Protein AF-A0A1S8BJS4-F1 (afdb_monomer_lite)

Organism: NCBI:txid420778

Sequence (55 aa):
MGPNTPIKLFTPAFVSQLSAEKLQDIAGEEPSTRRRRAQLLKEQEDLEKGRKILF

Structure (mmCIF, N/CA/C/O backbone):
data_AF-A0A1S8BJS4-F1
#
_entry.id   AF-A0A1S8BJS4-F1
#
loop_
_atom_site.group_PDB
_atom_site.id
_atom_site.type_symbol
_atom_site.label_atom_id
_atom_site.label_alt_id
_atom_site.label_comp_id
_atom_site.label_asym_id
_atom_site.label_entity_id
_atom_site.label_seq_id
_atom_site.pdbx_PDB_ins_code
_atom_site.Cartn_x
_atom_site.Cartn_y
_atom_site.Cartn_z
_atom_site.occupancy
_atom_site.B_iso_or_equiv
_atom_site.auth_seq_id
_atom_site.auth_comp_id
_atom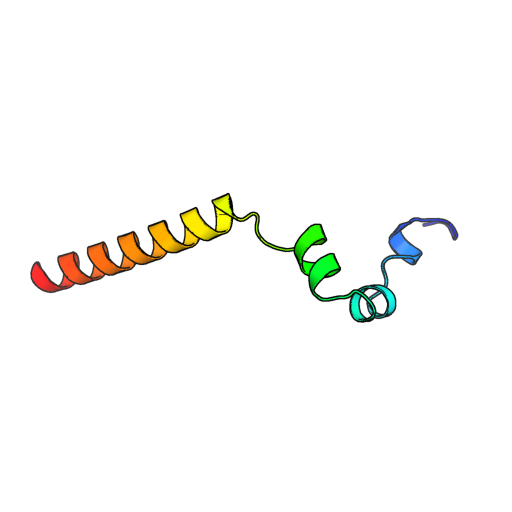_site.auth_asym_id
_atom_site.auth_atom_id
_atom_site.pdbx_PDB_model_num
ATOM 1 N N . MET A 1 1 ? 25.233 16.764 -13.795 1.00 53.47 1 MET A N 1
ATOM 2 C CA . MET A 1 1 ? 24.258 15.754 -14.268 1.00 53.47 1 MET A CA 1
ATOM 3 C C . MET A 1 1 ? 24.456 15.580 -15.770 1.00 53.47 1 MET A C 1
ATOM 5 O O . MET A 1 1 ? 24.235 16.535 -16.501 1.00 53.47 1 MET A O 1
ATOM 9 N N . GLY A 1 2 ? 24.991 14.441 -16.221 1.00 66.44 2 GLY A N 1
ATOM 10 C CA . GLY A 1 2 ? 25.364 14.228 -17.629 1.00 66.44 2 GLY A CA 1
ATOM 11 C C . GLY A 1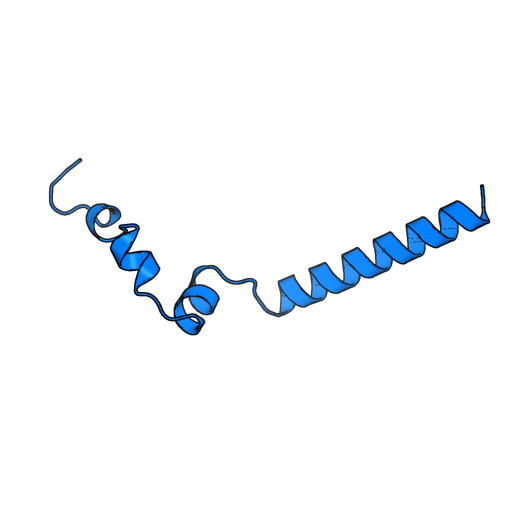 2 ? 24.174 13.900 -18.546 1.00 66.44 2 GLY A C 1
ATOM 12 O O . GLY A 1 2 ? 23.086 13.587 -18.065 1.00 66.44 2 GLY A O 1
ATOM 13 N N . PRO A 1 3 ? 24.350 13.947 -19.876 1.00 65.25 3 PRO A N 1
ATOM 14 C CA . PRO A 1 3 ? 23.276 13.683 -20.829 1.00 65.25 3 PRO A CA 1
ATOM 15 C C . PRO A 1 3 ? 22.773 12.231 -20.863 1.00 65.25 3 PRO A C 1
ATOM 17 O O . PRO A 1 3 ? 21.658 12.024 -21.323 1.00 65.25 3 PRO A O 1
ATOM 20 N N . ASN A 1 4 ? 23.529 11.276 -20.313 1.00 67.81 4 ASN A N 1
ATOM 21 C CA . ASN A 1 4 ? 23.226 9.839 -20.340 1.00 67.81 4 ASN A CA 1
ATOM 22 C C . ASN A 1 4 ? 22.828 9.273 -18.962 1.00 67.81 4 ASN A C 1
ATOM 24 O O . ASN A 1 4 ? 23.071 8.102 -18.680 1.00 67.81 4 ASN A O 1
ATOM 28 N N . THR A 1 5 ? 22.276 10.090 -18.056 1.00 68.19 5 THR A N 1
ATOM 29 C CA . THR A 1 5 ? 21.812 9.571 -16.760 1.00 68.19 5 THR A CA 1
ATOM 30 C C . THR A 1 5 ? 20.482 8.822 -16.934 1.00 68.19 5 THR A C 1
ATOM 32 O O . THR A 1 5 ? 19.586 9.343 -17.603 1.00 68.19 5 THR A O 1
ATOM 35 N N . PRO A 1 6 ? 20.290 7.649 -16.293 1.00 64.88 6 PRO A N 1
ATOM 36 C CA . PRO A 1 6 ? 19.026 6.898 -16.344 1.00 64.88 6 PRO A CA 1
ATOM 37 C C . PRO A 1 6 ? 17.801 7.730 -15.936 1.00 64.88 6 PRO A C 1
ATOM 39 O O . PRO A 1 6 ? 16.692 7.494 -16.403 1.00 64.88 6 PRO A O 1
ATOM 42 N N . ILE A 1 7 ? 18.016 8.764 -15.118 1.00 67.12 7 ILE A N 1
ATOM 43 C CA . ILE A 1 7 ? 16.988 9.714 -14.680 1.00 67.12 7 ILE A CA 1
ATOM 44 C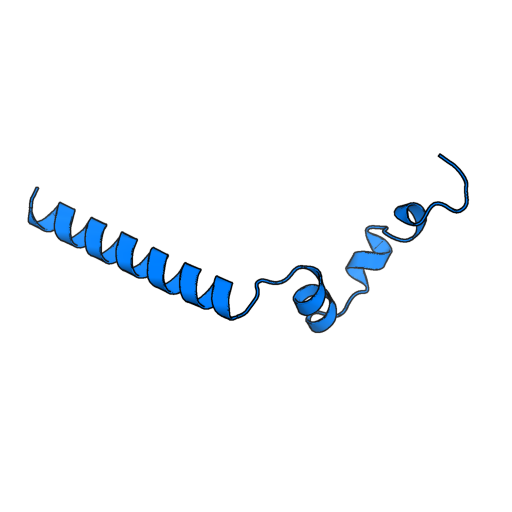 C . ILE A 1 7 ? 16.322 10.436 -15.861 1.00 67.12 7 ILE A C 1
ATOM 46 O O . ILE A 1 7 ? 15.127 10.699 -15.798 1.00 67.12 7 ILE A O 1
ATOM 50 N N . LYS A 1 8 ? 17.037 10.717 -16.963 1.00 67.19 8 LYS A N 1
ATOM 51 C CA . LYS A 1 8 ? 16.417 11.351 -18.142 1.00 67.19 8 LYS A CA 1
ATOM 52 C C . LYS A 1 8 ? 15.394 10.459 -18.849 1.00 67.19 8 LYS A C 1
ATOM 54 O O . LYS A 1 8 ? 14.578 10.980 -19.599 1.00 67.19 8 LYS A O 1
ATOM 59 N N . LEU A 1 9 ? 15.446 9.144 -18.635 1.00 70.12 9 LEU A N 1
ATOM 60 C CA . LEU A 1 9 ? 14.516 8.187 -19.238 1.00 70.12 9 LEU A CA 1
ATOM 61 C C . LEU A 1 9 ? 13.238 8.039 -18.404 1.00 70.12 9 LEU A C 1
ATOM 63 O O . LEU A 1 9 ? 12.169 7.778 -18.949 1.00 70.12 9 LEU A O 1
ATOM 67 N N . PHE A 1 10 ? 13.326 8.270 -17.092 1.00 77.31 10 PHE A N 1
ATOM 68 C CA . PHE A 1 10 ? 12.188 8.206 -16.182 1.00 77.31 10 PHE A CA 1
ATOM 69 C C . PHE A 1 10 ? 11.438 9.547 -16.146 1.00 77.31 10 PHE A C 1
ATOM 71 O O . PHE A 1 10 ? 11.538 10.328 -15.202 1.00 77.31 10 PHE A O 1
ATOM 78 N N . THR A 1 11 ? 10.714 9.840 -17.228 1.00 84.69 11 THR A N 1
ATOM 79 C CA . THR A 1 11 ? 9.905 11.062 -17.375 1.00 84.69 11 THR A CA 1
ATOM 80 C C . THR A 1 11 ? 8.427 10.806 -17.056 1.00 84.69 11 THR A C 1
ATOM 82 O O . THR A 1 11 ? 7.963 9.674 -17.191 1.00 84.69 11 THR A O 1
ATOM 85 N N . PRO A 1 12 ? 7.632 11.838 -16.716 1.00 87.19 12 PRO A N 1
ATOM 86 C CA . PRO A 1 12 ? 6.182 11.684 -16.568 1.00 87.19 12 PRO A CA 1
ATOM 87 C C . PRO A 1 12 ? 5.504 11.100 -17.817 1.00 87.19 12 PRO A C 1
ATOM 89 O O . PRO A 1 12 ? 4.608 10.273 -17.690 1.00 87.19 12 PRO A O 1
ATOM 92 N N . ALA A 1 13 ? 5.975 11.475 -19.013 1.00 89.12 13 ALA A N 1
ATOM 93 C CA . ALA A 1 13 ? 5.481 10.939 -20.282 1.00 89.12 13 ALA A CA 1
ATOM 94 C C . ALA A 1 13 ? 5.782 9.439 -20.446 1.00 89.12 13 ALA A C 1
ATOM 96 O O . ALA A 1 13 ? 4.965 8.704 -20.990 1.00 89.12 13 ALA A O 1
ATOM 97 N N . PHE A 1 14 ? 6.933 8.973 -19.953 1.00 88.00 14 PHE A N 1
ATOM 98 C CA . PHE A 1 14 ? 7.248 7.546 -19.903 1.00 88.00 14 PHE A CA 1
ATOM 99 C C . PHE A 1 14 ? 6.311 6.808 -18.937 1.00 88.00 14 PHE A C 1
ATOM 101 O O . PHE A 1 14 ? 5.735 5.787 -19.303 1.00 88.00 14 PHE A O 1
ATOM 108 N N . VAL A 1 15 ? 6.099 7.348 -17.731 1.00 88.62 15 VAL A N 1
ATOM 109 C CA . VAL A 1 15 ? 5.214 6.737 -16.723 1.00 88.62 15 VAL A CA 1
ATOM 110 C C . VAL A 1 15 ? 3.765 6.674 -17.212 1.00 88.62 15 VAL A C 1
ATOM 112 O O . VAL A 1 15 ? 3.110 5.653 -17.024 1.00 88.62 15 VAL A O 1
ATOM 115 N N . SER A 1 16 ? 3.269 7.710 -17.898 1.00 89.25 16 SER A N 1
ATOM 116 C CA . SER A 1 16 ? 1.895 7.741 -18.419 1.00 89.25 16 SER A CA 1
ATOM 117 C C . SER A 1 16 ? 1.637 6.752 -19.560 1.00 89.25 16 SER A C 1
ATOM 119 O O . SER A 1 16 ? 0.487 6.536 -19.926 1.00 89.25 16 SER A O 1
ATOM 121 N N . GLN A 1 17 ? 2.690 6.186 -20.154 1.00 93.00 17 GLN A N 1
ATOM 122 C CA . GLN A 1 17 ? 2.601 5.169 -21.206 1.00 93.00 17 GLN A CA 1
ATOM 123 C C . GLN A 1 17 ? 2.680 3.735 -20.657 1.00 93.00 17 GLN A C 1
ATOM 125 O O . GLN A 1 17 ? 2.527 2.781 -21.421 1.00 93.00 17 GLN A O 1
ATOM 130 N N . LEU A 1 18 ? 2.935 3.550 -19.357 1.00 93.31 18 LEU A N 1
ATOM 131 C CA . LEU A 1 18 ? 2.977 2.222 -18.745 1.00 93.31 18 LEU A CA 1
ATOM 132 C C . LEU A 1 18 ? 1.565 1.638 -18.611 1.00 93.31 18 LEU A C 1
ATOM 134 O O . LEU A 1 18 ? 0.620 2.340 -18.254 1.00 93.31 18 LEU A O 1
ATOM 138 N N . SER A 1 19 ? 1.430 0.331 -18.865 1.00 95.69 19 SER A N 1
ATOM 139 C CA . SER A 1 19 ? 0.170 -0.374 -18.619 1.00 95.69 19 SER A CA 1
ATOM 140 C C . SER A 1 19 ? -0.117 -0.471 -17.122 1.00 95.69 19 SER A C 1
ATOM 142 O O . SER A 1 19 ? 0.792 -0.396 -16.288 1.00 95.69 19 SER A O 1
ATOM 144 N N . ALA A 1 20 ? -1.387 -0.691 -16.783 1.00 93.94 20 ALA A N 1
ATOM 145 C CA . ALA A 1 20 ? -1.795 -0.920 -15.404 1.00 93.94 20 ALA A CA 1
ATOM 146 C C . ALA A 1 20 ? -1.054 -2.113 -14.777 1.00 93.94 20 ALA A C 1
ATOM 148 O O . ALA A 1 20 ? -0.658 -2.018 -13.618 1.00 93.94 20 ALA A O 1
ATOM 149 N N . GLU A 1 21 ? -0.796 -3.193 -15.534 1.00 94.81 21 GLU A N 1
ATOM 150 C CA . GLU A 1 21 ? -0.011 -4.320 -15.013 1.00 94.81 21 GLU A CA 1
ATOM 151 C C . GLU A 1 21 ? 1.429 -3.903 -14.702 1.00 94.81 21 GLU A C 1
ATOM 153 O O . GLU A 1 21 ? 1.913 -4.165 -13.608 1.00 94.81 21 GLU A O 1
ATOM 158 N N . LYS A 1 22 ? 2.099 -3.166 -15.600 1.00 94.12 22 LYS A N 1
ATOM 159 C CA . LYS A 1 22 ? 3.474 -2.704 -15.345 1.00 94.12 22 LYS A CA 1
ATOM 160 C C . LYS A 1 22 ? 3.567 -1.753 -14.157 1.00 94.12 22 LYS A C 1
ATOM 162 O O . LYS A 1 22 ? 4.537 -1.805 -13.406 1.00 94.12 22 LYS A O 1
ATOM 167 N N . LEU A 1 23 ? 2.583 -0.874 -13.983 1.00 93.44 23 LEU A N 1
ATOM 168 C CA . LEU A 1 23 ? 2.520 0.001 -12.813 1.00 93.44 23 LEU A CA 1
ATOM 169 C C . LEU A 1 23 ? 2.295 -0.805 -11.531 1.00 93.44 23 LEU A C 1
ATOM 171 O O . LEU A 1 23 ? 2.924 -0.516 -10.515 1.00 93.44 23 LEU A O 1
ATOM 175 N N . GLN A 1 24 ? 1.447 -1.831 -11.588 1.00 93.12 24 GLN A N 1
ATOM 176 C CA . GLN A 1 24 ? 1.208 -2.742 -10.475 1.00 93.12 24 GLN A CA 1
ATOM 177 C C . GLN A 1 24 ? 2.460 -3.559 -10.119 1.00 93.12 24 GLN A C 1
ATOM 179 O O . GLN A 1 24 ? 2.717 -3.746 -8.933 1.00 93.12 24 GLN A O 1
ATOM 184 N N . ASP A 1 25 ? 3.249 -3.987 -11.103 1.00 93.06 25 ASP A N 1
ATOM 185 C CA . ASP A 1 25 ? 4.489 -4.740 -10.886 1.00 93.06 25 ASP A CA 1
ATOM 186 C C . ASP A 1 25 ? 5.619 -3.864 -10.320 1.00 93.06 25 ASP A C 1
ATOM 188 O O . ASP A 1 25 ? 6.401 -4.316 -9.489 1.00 93.06 25 ASP A O 1
ATOM 192 N N . ILE A 1 26 ? 5.724 -2.604 -10.763 1.00 91.62 26 ILE A N 1
ATOM 193 C CA . ILE A 1 26 ? 6.811 -1.694 -10.355 1.00 91.62 26 ILE A CA 1
ATOM 194 C C . ILE A 1 26 ? 6.504 -0.994 -9.027 1.00 91.62 26 ILE A C 1
ATOM 196 O O . ILE A 1 26 ? 7.394 -0.824 -8.195 1.00 91.62 26 ILE A O 1
ATOM 200 N N . ALA A 1 27 ? 5.272 -0.513 -8.861 1.00 91.62 27 ALA A N 1
ATOM 201 C CA . ALA A 1 27 ? 4.893 0.403 -7.785 1.00 91.62 27 ALA A CA 1
ATOM 202 C C . ALA A 1 27 ? 3.705 -0.092 -6.949 1.00 91.62 27 ALA A C 1
ATOM 204 O O . ALA A 1 27 ? 3.320 0.562 -5.979 1.00 91.62 27 ALA A O 1
ATOM 205 N N . GLY A 1 28 ? 3.087 -1.210 -7.327 1.00 94.19 28 GLY A N 1
ATOM 206 C CA . GLY A 1 28 ? 1.932 -1.739 -6.623 1.00 94.19 28 GLY A CA 1
ATOM 207 C C . GLY A 1 28 ? 2.300 -2.487 -5.342 1.00 94.19 28 GLY A C 1
ATOM 208 O O . GLY A 1 28 ? 3.408 -2.983 -5.161 1.00 94.19 28 GLY A O 1
ATOM 209 N N . GLU A 1 29 ? 1.330 -2.596 -4.434 1.00 95.56 29 GLU A N 1
ATOM 210 C CA . GLU A 1 29 ? 1.504 -3.384 -3.212 1.00 95.56 29 GLU A CA 1
ATOM 211 C C . GLU A 1 29 ? 1.576 -4.885 -3.518 1.00 95.56 29 GLU A C 1
ATOM 213 O O . GLU A 1 29 ? 0.663 -5.436 -4.154 1.00 95.56 29 GLU A O 1
ATOM 218 N N . GLU A 1 30 ? 2.585 -5.542 -2.940 1.00 95.50 30 GLU A N 1
ATOM 219 C CA . GLU A 1 30 ? 2.681 -6.998 -2.820 1.00 95.50 30 GLU A CA 1
ATOM 220 C C . GLU A 1 30 ? 1.387 -7.601 -2.235 1.00 95.50 30 GLU A C 1
ATOM 222 O O . GLU A 1 30 ? 0.803 -7.035 -1.296 1.00 95.50 30 GLU A O 1
ATOM 227 N N . PRO A 1 31 ? 0.922 -8.772 -2.715 1.00 95.19 31 PRO A N 1
ATOM 228 C CA . PRO A 1 31 ? -0.317 -9.380 -2.233 1.00 95.19 31 PRO A CA 1
ATOM 229 C C . PRO A 1 31 ? -0.336 -9.630 -0.720 1.00 95.19 31 PRO A C 1
ATOM 231 O O . PRO A 1 31 ? -1.380 -9.481 -0.083 1.00 95.19 31 PRO A O 1
ATOM 234 N N . SER A 1 32 ? 0.804 -9.995 -0.127 1.00 97.19 32 SER A N 1
ATOM 235 C CA . SER A 1 32 ? 0.948 -10.200 1.320 1.00 97.19 32 SER A CA 1
ATOM 236 C C . SER A 1 32 ? 0.765 -8.894 2.099 1.00 97.19 32 SER A C 1
ATOM 238 O O . SER A 1 32 ? -0.012 -8.857 3.056 1.00 97.19 32 SER A O 1
ATOM 240 N N . THR A 1 33 ? 1.397 -7.810 1.645 1.00 97.31 33 THR A N 1
ATOM 241 C CA . THR A 1 33 ? 1.264 -6.462 2.213 1.00 97.31 33 THR A CA 1
ATOM 242 C C . THR A 1 33 ? -0.178 -5.974 2.137 1.00 97.31 33 THR A C 1
ATOM 244 O O . THR A 1 33 ? -0.735 -5.532 3.143 1.00 97.31 33 THR A O 1
ATOM 247 N N . ARG A 1 34 ? -0.836 -6.156 0.987 1.00 97.25 34 ARG A N 1
ATOM 248 C CA . ARG A 1 34 ? -2.246 -5.790 0.792 1.00 97.25 34 ARG A CA 1
ATOM 249 C C . ARG A 1 34 ? -3.180 -6.540 1.744 1.00 97.25 34 ARG A C 1
ATOM 251 O O . ARG A 1 34 ? -4.070 -5.938 2.345 1.00 97.25 34 ARG A O 1
ATOM 258 N N . ARG A 1 35 ? -2.970 -7.852 1.911 1.00 98.19 35 ARG A N 1
ATOM 259 C CA . ARG A 1 35 ? -3.729 -8.683 2.865 1.00 98.19 35 ARG A CA 1
ATOM 260 C C . ARG A 1 35 ? -3.499 -8.230 4.303 1.00 98.19 35 ARG A C 1
ATOM 262 O O . ARG A 1 35 ? -4.461 -8.107 5.058 1.00 98.19 35 ARG A O 1
ATOM 269 N N . ARG A 1 36 ? -2.248 -7.935 4.675 1.00 98.25 36 ARG A N 1
ATOM 270 C CA . ARG A 1 36 ? -1.915 -7.445 6.017 1.00 98.25 36 ARG A CA 1
ATOM 271 C C . ARG A 1 36 ? -2.561 -6.090 6.296 1.00 98.25 36 ARG A C 1
ATOM 273 O O . ARG A 1 36 ? -3.131 -5.916 7.369 1.00 98.25 36 ARG A O 1
ATOM 280 N N . ARG A 1 37 ? -2.546 -5.167 5.328 1.00 98.38 37 ARG A N 1
ATOM 281 C CA . ARG A 1 37 ? -3.241 -3.875 5.423 1.00 98.38 37 ARG A CA 1
ATOM 282 C C . ARG A 1 37 ? -4.737 -4.064 5.671 1.00 98.38 37 ARG A C 1
ATOM 284 O O . ARG A 1 37 ? -5.284 -3.439 6.571 1.00 98.38 37 ARG A O 1
ATOM 291 N N . ALA A 1 38 ? -5.389 -4.951 4.917 1.00 98.50 38 ALA A N 1
ATOM 292 C CA . ALA A 1 38 ? -6.811 -5.242 5.101 1.00 98.50 38 ALA A CA 1
ATOM 293 C C . ALA A 1 38 ? -7.119 -5.825 6.493 1.00 98.50 38 ALA A C 1
ATOM 295 O O . ALA A 1 38 ? -8.098 -5.427 7.120 1.00 98.50 38 ALA A O 1
ATOM 296 N N . GLN A 1 39 ? -6.267 -6.724 6.998 1.00 98.62 39 GLN 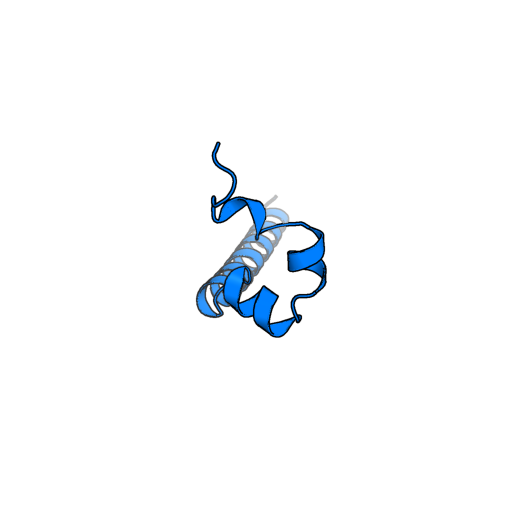A N 1
ATOM 297 C CA . GLN A 1 39 ? -6.408 -7.281 8.346 1.00 98.62 39 GLN 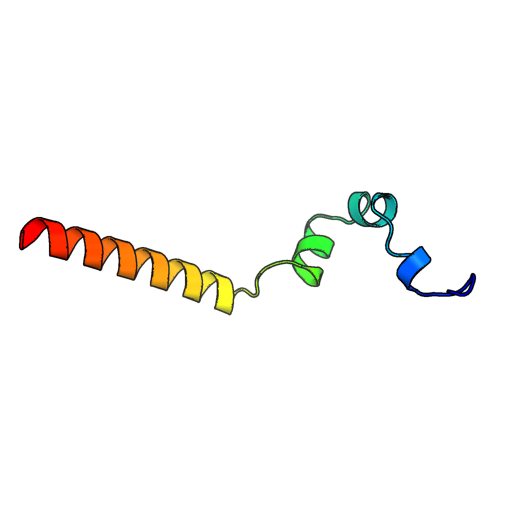A CA 1
ATOM 298 C C . GLN A 1 39 ? -6.294 -6.199 9.429 1.00 98.62 39 GLN A C 1
ATOM 300 O O . GLN A 1 39 ? -7.122 -6.166 10.333 1.00 98.62 39 GLN A O 1
ATOM 305 N N . LEU A 1 40 ? -5.302 -5.310 9.321 1.00 98.69 40 LEU A N 1
ATOM 306 C CA . LEU A 1 40 ? -5.086 -4.233 10.291 1.00 98.69 40 LEU A CA 1
ATOM 307 C C . LEU A 1 40 ? -6.241 -3.227 10.311 1.00 98.69 40 LEU A C 1
ATOM 309 O O . LEU A 1 40 ? -6.659 -2.808 11.383 1.00 98.69 40 LEU A O 1
ATOM 313 N N . LEU A 1 41 ? -6.788 -2.871 9.144 1.00 98.75 41 LEU A N 1
ATOM 314 C CA . LEU A 1 41 ? -7.954 -1.983 9.072 1.00 98.75 41 LEU A CA 1
ATOM 315 C C . LEU A 1 41 ? -9.179 -2.599 9.755 1.00 98.75 41 LEU A C 1
ATOM 317 O O . LEU A 1 41 ? -9.899 -1.897 10.459 1.00 98.75 41 LEU A O 1
ATOM 321 N N . LYS A 1 42 ? -9.386 -3.910 9.593 1.00 98.62 42 LYS A N 1
ATOM 322 C CA . LYS A 1 42 ? -10.456 -4.625 10.293 1.00 98.62 42 LYS A CA 1
ATOM 323 C C . LYS A 1 42 ? -10.241 -4.625 11.807 1.00 98.62 42 LYS A C 1
ATOM 325 O O . LYS A 1 42 ? -11.167 -4.338 12.551 1.00 98.62 42 LYS A O 1
ATOM 330 N N . GLU A 1 43 ? -9.023 -4.917 12.254 1.00 98.56 43 GLU A N 1
ATOM 331 C CA . GLU A 1 43 ? -8.679 -4.903 13.678 1.00 98.56 43 GLU A CA 1
ATOM 332 C C . GLU A 1 43 ? -8.893 -3.513 14.291 1.00 98.56 43 GLU A C 1
ATOM 334 O O . GLU A 1 43 ? -9.484 -3.397 15.361 1.00 98.56 43 GLU A O 1
ATOM 339 N N . GLN A 1 44 ? -8.500 -2.452 13.583 1.00 98.62 44 GLN A N 1
ATOM 340 C CA . GLN A 1 44 ? -8.766 -1.081 14.005 1.00 98.62 44 GLN A CA 1
ATOM 341 C C . GLN A 1 44 ? -10.273 -0.810 14.132 1.00 98.62 44 GLN A C 1
ATOM 343 O O . GLN A 1 44 ? -10.709 -0.265 15.144 1.00 98.62 44 GLN A O 1
ATOM 348 N N . GLU A 1 45 ? -11.071 -1.202 13.137 1.00 98.56 45 GLU A N 1
ATOM 349 C CA . GLU A 1 45 ? -12.526 -1.024 13.168 1.00 98.56 45 GLU A CA 1
ATOM 350 C C . GLU A 1 45 ? -13.168 -1.777 14.346 1.00 98.56 45 GLU A C 1
ATOM 352 O O . GLU A 1 45 ? -14.017 -1.229 15.055 1.00 98.56 45 GLU A O 1
ATOM 357 N N . ASP A 1 46 ? -12.745 -3.017 14.586 1.00 98.31 46 ASP A N 1
ATOM 358 C CA . ASP A 1 46 ? -13.242 -3.847 15.683 1.00 98.31 46 ASP A CA 1
ATOM 359 C C . ASP A 1 46 ? -12.871 -3.243 17.051 1.00 98.31 46 ASP A C 1
ATOM 361 O O . ASP A 1 46 ? -13.718 -3.164 17.946 1.00 98.31 46 ASP A O 1
ATOM 365 N N . LEU A 1 47 ? -11.645 -2.726 17.199 1.00 98.25 47 LEU A N 1
ATOM 366 C CA . LEU A 1 47 ? -11.207 -2.010 18.401 1.00 98.25 47 LEU A CA 1
ATOM 367 C C . LEU A 1 47 ? -11.996 -0.712 18.620 1.00 98.25 47 LEU A C 1
ATOM 369 O O . LEU A 1 47 ? -12.407 -0.417 19.744 1.00 98.25 47 LEU A O 1
ATOM 373 N N . GLU A 1 48 ? -12.255 0.061 17.563 1.00 98.31 48 GLU A N 1
ATOM 374 C CA . GLU A 1 48 ? -13.057 1.284 17.642 1.00 98.31 48 GLU A CA 1
ATOM 375 C C . GLU A 1 48 ? -14.508 0.999 18.048 1.00 98.31 48 GLU A C 1
ATOM 377 O O . GLU A 1 48 ? -15.076 1.746 18.851 1.00 98.31 48 GLU A O 1
ATOM 382 N N . LYS A 1 49 ? -15.103 -0.086 17.536 1.00 97.81 49 LYS A N 1
ATOM 383 C CA . LYS A 1 49 ? -16.431 -0.557 17.956 1.00 97.81 49 LYS A CA 1
ATOM 384 C C . LYS A 1 49 ? -16.429 -0.983 19.419 1.00 97.81 49 LYS A C 1
ATOM 386 O O . LYS A 1 49 ? -17.288 -0.531 20.170 1.00 97.81 49 LYS A O 1
ATOM 391 N N . GLY A 1 50 ? -15.451 -1.790 19.836 1.00 97.38 50 GLY A N 1
ATOM 392 C CA . GLY A 1 50 ? -15.306 -2.216 21.229 1.00 97.38 50 GLY A CA 1
ATOM 393 C C . GLY A 1 50 ? -15.190 -1.028 22.185 1.00 97.38 50 GLY A C 1
ATOM 394 O O . GLY A 1 50 ? -15.892 -0.972 23.192 1.00 97.38 50 GLY A O 1
ATOM 395 N N . ARG A 1 51 ? -14.392 -0.016 21.825 1.00 97.38 51 ARG A N 1
ATOM 396 C CA . ARG A 1 51 ? -14.264 1.220 22.608 1.00 97.38 51 ARG A CA 1
ATOM 397 C C . ARG A 1 51 ? -15.601 1.951 22.782 1.00 97.38 51 ARG A C 1
ATOM 399 O O . ARG A 1 51 ? -15.877 2.390 23.887 1.00 97.38 51 ARG A O 1
ATOM 406 N N . LYS A 1 52 ? -16.421 2.066 21.729 1.00 97.00 52 LYS A N 1
ATOM 407 C CA . LYS A 1 52 ? -17.750 2.722 21.779 1.00 97.00 52 LYS A CA 1
ATOM 408 C C . LYS A 1 52 ? -18.795 1.962 22.603 1.00 97.00 52 LYS A C 1
ATOM 410 O O . LYS A 1 52 ? -19.844 2.510 22.903 1.00 97.00 52 LYS A O 1
ATOM 415 N N . ILE A 1 53 ? -18.572 0.676 22.872 1.00 96.38 53 ILE A N 1
ATOM 416 C CA . ILE A 1 53 ? -19.446 -0.112 23.752 1.00 96.38 53 ILE A CA 1
ATOM 417 C C . ILE A 1 53 ? -19.066 0.128 25.218 1.00 96.38 53 ILE A C 1
ATOM 419 O O . ILE A 1 53 ? -19.930 0.112 26.089 1.00 96.38 53 ILE A O 1
ATO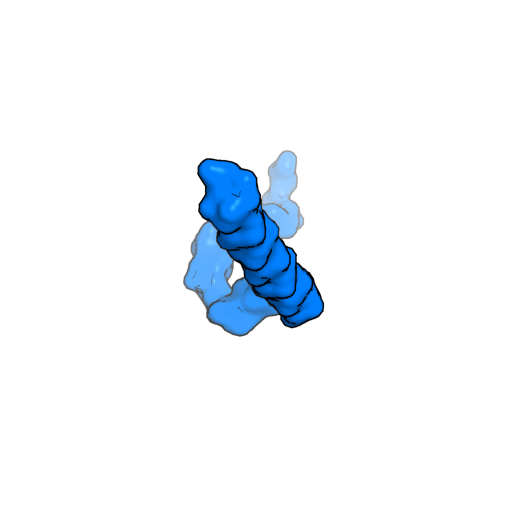M 423 N N . LEU A 1 54 ? -17.772 0.320 25.489 1.00 91.38 54 LEU A N 1
ATOM 424 C CA . LEU A 1 54 ? -17.235 0.489 26.840 1.00 91.38 54 LEU A CA 1
ATOM 425 C C . LEU A 1 54 ? -17.376 1.917 27.392 1.00 91.38 54 LEU A C 1
ATOM 427 O O . LEU A 1 54 ? -17.400 2.076 28.611 1.00 91.38 54 LEU A O 1
ATOM 431 N N . PHE A 1 55 ? -17.446 2.927 26.522 1.00 78.50 55 PHE A N 1
ATOM 432 C CA . PHE A 1 55 ? -17.582 4.349 26.857 1.00 78.50 55 PHE A CA 1
ATOM 433 C C . PHE A 1 55 ? -18.709 4.975 26.043 1.00 78.50 55 PHE A C 1
ATOM 435 O O . PHE A 1 55 ? -19.422 5.833 26.608 1.00 78.50 55 PHE A O 1
#

Radius of gyration: 20.41 Å; chains: 1; bounding box: 45×26×48 Å

InterPro domains:
  IPR020850 GTPase effector domain [PS51388] (1-55)

Secondary structure (DSSP, 8-state):
--TT-GGGT--HHHHTTS-HHHHHHHHSPPHHHHHHHHHHHHHHHHHHHHHHHH-

Foldseek 3Di:
DDPPDVVVVPDPVNVVPDDPVRCCVPPNDDPVRVVVVVVVVVVVVVVVVVVVVVD

pLDDT: mean 89.62, std 11.71, range [53.47, 98.75]